Protein AF-A0AAN8X1D6-F1 (afdb_monomer)

Mean predicted aligned error: 5.83 Å

Radius of gyration: 14.66 Å; Cα contacts (8 Å, |Δi|>4): 51; chains: 1; bounding box: 38×28×37 Å

Solvent-accessible surface area (backbone atoms only — not comparable to full-atom values): 4614 Å² total; per-residue (Å²): 133,84,83,78,74,71,48,73,73,50,77,44,80,78,39,86,101,78,39,69,50,74,44,67,80,53,97,65,84,73,82,63,55,101,89,44,8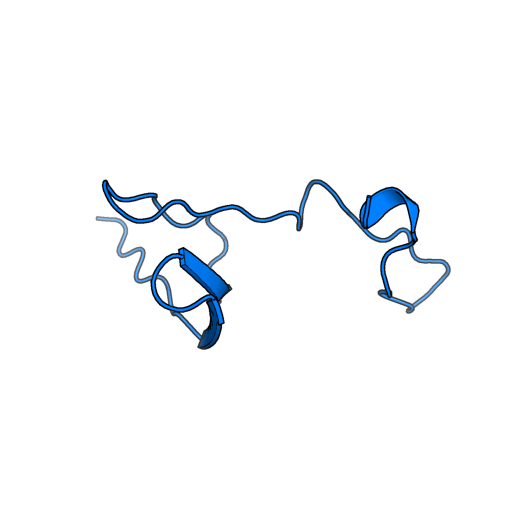6,73,83,83,50,78,89,74,67,65,67,86,57,92,74,92,56,83,63,79,74,54,74,79,78,72,106

pLDDT: mean 88.16, std 13.86, range [40.38, 98.06]

Organism: Halocaridina rubra (NCBI:txid373956)

Sequence (63 aa):
MEDTSEVLVCVADYIKDRLYFVTLRTSGRPRCTANTHYFSIDEELVYENFYADFGPLNLAMLY

Foldseek 3Di:
DDPPPFPWDDWDPDDPLPDIDTDTPDPDFDDADPRDDDDDCCPPQADDDPPPDGDDGDPVSVD

Secondary structure (DSSP, 8-state):
-------EEEEEEEETTTEEEEEE-SSSPPPP-SS------TTTS----SSS---PPPHHHH-

Structure (mmCIF, N/CA/C/O backbone):
data_AF-A0AAN8X1D6-F1
#
_entry.id   AF-A0AAN8X1D6-F1
#
loop_
_atom_site.group_PDB
_atom_site.id
_atom_site.type_symbol
_atom_site.label_atom_id
_atom_site.label_alt_id
_atom_site.label_comp_id
_atom_site.label_asym_id
_atom_site.label_entity_id
_atom_site.label_seq_id
_atom_site.pdbx_PDB_ins_code
_atom_site.Cartn_x
_atom_site.Cartn_y
_atom_site.Cartn_z
_atom_site.occupancy
_atom_site.B_iso_or_equiv
_atom_site.auth_seq_id
_atom_site.auth_comp_id
_atom_site.auth_asym_id
_atom_site.auth_atom_id
_atom_site.pdbx_PDB_model_num
ATOM 1 N N . MET A 1 1 ? -21.406 19.685 -0.030 1.00 40.38 1 MET A N 1
ATOM 2 C CA . MET A 1 1 ? -21.250 18.574 0.929 1.00 40.38 1 MET A CA 1
ATOM 3 C C . MET A 1 1 ? -20.495 17.509 0.176 1.00 40.38 1 MET A C 1
ATOM 5 O O . MET A 1 1 ? -21.028 16.996 -0.795 1.00 40.38 1 MET A O 1
ATOM 9 N N . GLU A 1 2 ? -19.218 17.341 0.487 1.00 47.81 2 GLU A N 1
ATOM 10 C CA . GLU A 1 2 ? -18.343 16.419 -0.232 1.00 47.81 2 GLU A CA 1
ATOM 11 C C . GLU A 1 2 ? -18.641 15.016 0.289 1.00 47.81 2 GLU A C 1
ATOM 13 O O . GLU A 1 2 ? -18.304 14.677 1.422 1.00 47.81 2 GLU A O 1
ATOM 18 N N . ASP A 1 3 ? -19.384 14.249 -0.503 1.00 47.88 3 ASP A N 1
ATOM 19 C CA . ASP A 1 3 ? -19.671 12.847 -0.233 1.00 47.88 3 ASP A CA 1
ATOM 20 C C . ASP A 1 3 ? -18.408 12.044 -0.576 1.00 47.88 3 ASP A C 1
ATOM 22 O O . ASP A 1 3 ? -18.283 11.429 -1.633 1.00 47.88 3 ASP A O 1
ATOM 26 N N . THR A 1 4 ? -17.391 12.140 0.282 1.00 54.50 4 THR A N 1
ATOM 27 C CA . THR A 1 4 ? -16.185 11.307 0.209 1.00 54.50 4 TH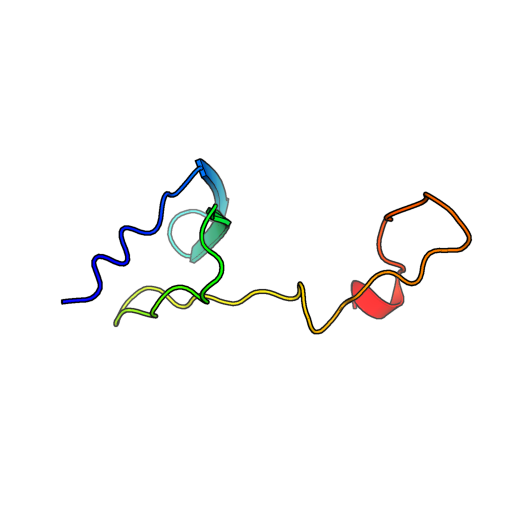R A CA 1
ATOM 28 C C . THR A 1 4 ? -16.510 9.939 0.790 1.00 54.50 4 THR A C 1
ATOM 30 O O . THR A 1 4 ? -15.989 9.537 1.828 1.00 54.50 4 THR A O 1
ATOM 33 N N . SER A 1 5 ? -17.430 9.236 0.139 1.00 56.62 5 SER A N 1
ATOM 34 C CA . SER A 1 5 ? -17.637 7.814 0.352 1.00 56.62 5 SER A CA 1
ATOM 35 C C . SER A 1 5 ? -16.394 7.088 -0.174 1.00 56.62 5 SER A C 1
ATOM 37 O O . SER A 1 5 ? -16.298 6.759 -1.354 1.00 56.62 5 SER A O 1
ATOM 39 N N . GLU A 1 6 ? -15.382 6.925 0.679 1.00 64.06 6 GLU A N 1
ATOM 40 C CA . GLU A 1 6 ? -14.185 6.136 0.383 1.00 64.06 6 GLU A CA 1
ATOM 41 C C . GLU A 1 6 ? -14.612 4.696 0.076 1.00 64.06 6 GLU A C 1
ATOM 43 O O . GLU A 1 6 ? -15.004 3.939 0.965 1.00 64.06 6 GLU A O 1
ATOM 48 N N . VAL A 1 7 ? -14.579 4.314 -1.203 1.00 69.00 7 VAL A N 1
ATOM 49 C CA . VAL A 1 7 ? -14.919 2.947 -1.604 1.00 69.00 7 VAL A CA 1
ATOM 50 C C . VAL A 1 7 ? -13.737 2.049 -1.267 1.00 69.00 7 VAL A C 1
ATOM 52 O O . VAL A 1 7 ? -12.759 1.954 -2.017 1.00 69.00 7 VAL A O 1
ATOM 55 N N . LEU A 1 8 ? -13.836 1.411 -0.107 1.00 74.81 8 LEU A N 1
ATOM 56 C CA . LEU A 1 8 ? -12.945 0.347 0.316 1.00 74.81 8 LEU A CA 1
ATOM 57 C C . LEU A 1 8 ? -13.116 -0.854 -0.617 1.00 74.81 8 LEU A C 1
ATOM 59 O O . LEU A 1 8 ? -14.224 -1.361 -0.796 1.00 74.81 8 LEU A O 1
ATOM 63 N N . VAL A 1 9 ? -12.022 -1.276 -1.250 1.00 80.44 9 VAL A N 1
ATOM 64 C CA . VAL A 1 9 ? -12.043 -2.345 -2.257 1.00 80.44 9 VAL A CA 1
ATOM 65 C C . VAL A 1 9 ? -11.729 -3.680 -1.605 1.00 80.44 9 VAL A C 1
ATOM 67 O O . VAL A 1 9 ? -12.524 -4.610 -1.697 1.00 80.44 9 VAL A O 1
ATOM 70 N N . CYS A 1 10 ? -10.588 -3.752 -0.919 1.00 87.69 10 CYS A N 1
ATOM 71 C CA . CYS A 1 10 ? -10.137 -4.938 -0.202 1.00 87.69 10 CYS A CA 1
ATOM 72 C C . CYS A 1 10 ? -9.432 -4.543 1.098 1.00 87.69 10 CYS A C 1
ATOM 74 O O . CYS A 1 10 ? -8.737 -3.523 1.148 1.00 87.69 10 CYS A O 1
ATOM 76 N N . VAL A 1 11 ? -9.562 -5.404 2.109 1.00 91.44 11 VAL A N 1
ATOM 77 C CA . VAL A 1 11 ? -8.798 -5.370 3.363 1.00 91.44 11 VAL A CA 1
ATOM 78 C C . VAL A 1 11 ? -8.150 -6.729 3.562 1.00 91.44 11 VAL A C 1
ATOM 80 O O . VAL A 1 11 ? -8.792 -7.757 3.348 1.00 91.44 11 VAL A O 1
ATOM 83 N N . ALA A 1 12 ? -6.893 -6.725 3.985 1.00 95.62 12 ALA A N 1
ATOM 84 C CA . ALA A 1 12 ? -6.185 -7.907 4.438 1.00 95.62 12 ALA A CA 1
ATOM 85 C C . ALA A 1 12 ? -5.618 -7.667 5.841 1.00 95.62 12 ALA A C 1
ATOM 87 O O . ALA A 1 12 ? -4.917 -6.680 6.087 1.00 95.62 12 ALA A O 1
ATOM 88 N N . ASP A 1 13 ? -5.907 -8.595 6.748 1.00 94.81 13 ASP A N 1
ATOM 89 C CA . ASP A 1 13 ? -5.404 -8.579 8.118 1.00 94.81 13 ASP A CA 1
ATOM 90 C C . ASP A 1 13 ? -3.997 -9.187 8.144 1.00 94.81 13 ASP A C 1
ATOM 92 O O . ASP A 1 13 ? -3.814 -10.352 7.791 1.00 94.81 13 ASP A O 1
ATOM 96 N N . TYR A 1 14 ? -3.003 -8.414 8.585 1.00 94.50 14 TYR A N 1
ATOM 97 C CA . TYR A 1 14 ? -1.625 -8.897 8.747 1.00 94.50 14 TYR A CA 1
ATOM 98 C C . TYR A 1 14 ? -1.321 -9.192 10.214 1.00 94.50 14 TYR A C 1
ATOM 100 O O . TYR A 1 14 ? -0.819 -10.261 10.556 1.00 94.50 14 TYR A O 1
ATOM 108 N N . ILE A 1 15 ? -1.657 -8.249 11.097 1.00 97.44 15 ILE A N 1
ATOM 109 C CA . ILE A 1 15 ? -1.591 -8.420 12.549 1.00 97.44 15 ILE A CA 1
ATOM 110 C C . ILE A 1 15 ? -2.932 -7.970 13.106 1.00 97.44 15 ILE A C 1
ATOM 112 O O . ILE A 1 15 ? -3.256 -6.781 13.070 1.00 97.44 15 ILE A O 1
ATOM 116 N N . LYS A 1 16 ? -3.701 -8.923 13.633 1.00 94.56 16 LYS A N 1
ATOM 117 C CA . LYS A 1 16 ? -5.035 -8.662 14.172 1.00 94.56 16 LYS A CA 1
ATOM 118 C C . LYS A 1 16 ? -5.005 -7.511 15.186 1.00 94.56 16 LYS A C 1
ATOM 120 O O . LYS A 1 16 ? -4.129 -7.464 16.052 1.00 94.56 16 LYS A O 1
ATOM 125 N N . ASP A 1 17 ? -5.950 -6.588 15.038 1.00 92.94 17 ASP A N 1
ATOM 126 C CA . ASP A 1 17 ? -6.147 -5.398 15.871 1.00 92.94 17 ASP A CA 1
ATOM 127 C C . ASP A 1 17 ? -4.989 -4.378 15.829 1.00 92.94 17 ASP A C 1
ATOM 129 O O . ASP A 1 17 ? -4.929 -3.482 16.672 1.00 92.94 17 ASP A O 1
ATOM 133 N N . ARG A 1 18 ? -4.045 -4.495 14.875 1.00 95.81 18 ARG A N 1
ATOM 134 C CA . ARG A 1 18 ? -2.860 -3.614 14.803 1.00 95.81 18 ARG A CA 1
ATOM 135 C C . ARG A 1 18 ? -2.433 -3.190 13.404 1.00 95.81 18 ARG A C 1
ATOM 137 O O . ARG A 1 18 ? -2.099 -2.025 13.222 1.00 95.81 18 ARG A O 1
ATOM 144 N N . LEU A 1 19 ? -2.382 -4.114 12.444 1.00 96.50 19 LEU A N 1
ATOM 145 C CA . LEU A 1 19 ? -1.857 -3.847 11.106 1.00 96.50 19 LEU A CA 1
ATOM 146 C C . LEU A 1 19 ? -2.740 -4.478 10.036 1.00 96.50 19 LEU A C 1
ATOM 148 O O . LEU A 1 19 ? -2.906 -5.700 9.978 1.00 96.50 19 LEU A O 1
ATOM 152 N N . TYR A 1 20 ? -3.238 -3.608 9.167 1.00 95.69 20 TYR A N 1
ATOM 153 C CA . TYR A 1 20 ? -4.138 -3.928 8.074 1.00 95.69 20 TYR A CA 1
ATOM 154 C C . TYR A 1 20 ? -3.575 -3.339 6.788 1.00 95.69 20 TYR A C 1
ATOM 156 O O . TYR A 1 20 ? -3.118 -2.195 6.778 1.00 95.69 20 TYR A O 1
ATOM 164 N N . PHE A 1 21 ? -3.635 -4.108 5.708 1.00 95.06 21 PHE A N 1
ATOM 165 C CA . PHE A 1 21 ? -3.389 -3.607 4.365 1.00 95.06 21 PHE A CA 1
ATOM 166 C C . PHE A 1 21 ? -4.732 -3.333 3.696 1.00 95.06 21 PHE A C 1
ATOM 168 O O . PHE A 1 21 ? -5.601 -4.206 3.664 1.00 95.06 21 PHE A O 1
ATOM 175 N N . VAL A 1 22 ? -4.913 -2.121 3.180 1.00 92.69 22 VAL A N 1
ATOM 176 C CA . VAL A 1 22 ? -6.172 -1.681 2.573 1.00 92.69 22 VAL A CA 1
ATOM 177 C C . VAL A 1 22 ? -5.921 -1.137 1.176 1.00 92.69 22 VAL A C 1
ATOM 179 O O . VAL A 1 22 ? -4.918 -0.476 0.928 1.00 92.69 22 VAL A O 1
ATOM 182 N N . THR A 1 23 ? -6.855 -1.396 0.265 1.00 91.50 23 THR A N 1
ATOM 183 C CA . THR A 1 23 ? -6.866 -0.798 -1.076 1.00 91.50 23 THR A CA 1
ATOM 184 C C . THR A 1 23 ? -8.115 0.062 -1.219 1.00 91.50 23 THR A C 1
ATOM 186 O O . THR A 1 23 ? -9.236 -0.404 -0.995 1.00 91.50 23 THR A O 1
ATOM 189 N N . LEU A 1 24 ? -7.922 1.334 -1.560 1.00 88.69 24 LEU A N 1
ATOM 190 C CA . LEU A 1 24 ? -8.985 2.327 -1.692 1.00 88.69 24 LEU A CA 1
ATOM 191 C C . LEU A 1 24 ? -9.053 2.794 -3.149 1.00 88.69 24 LEU A C 1
ATOM 193 O O . LEU A 1 24 ? -8.025 2.968 -3.796 1.00 88.69 24 LEU A O 1
ATOM 197 N N . ARG A 1 25 ? -10.262 2.995 -3.682 1.00 83.25 25 ARG A N 1
ATOM 198 C CA . ARG A 1 25 ? -10.482 3.474 -5.066 1.00 83.25 25 ARG A CA 1
ATOM 199 C C . ARG A 1 25 ? -10.598 4.997 -5.193 1.00 83.25 25 ARG A C 1
ATOM 201 O O . ARG A 1 25 ? -10.928 5.492 -6.266 1.00 83.25 25 ARG A O 1
ATOM 208 N N . THR A 1 26 ? -10.357 5.724 -4.108 1.00 78.81 26 THR A N 1
ATOM 209 C CA . THR A 1 26 ? -10.504 7.182 -4.028 1.00 78.81 26 THR A CA 1
ATOM 210 C C . THR A 1 26 ? -9.154 7.875 -4.200 1.00 78.81 26 THR A C 1
ATOM 212 O O . THR A 1 26 ? -8.132 7.362 -3.762 1.00 78.81 26 THR A O 1
ATOM 215 N N . SER A 1 27 ? -9.159 9.057 -4.819 1.00 68.31 27 SER A N 1
ATOM 216 C CA . SER A 1 27 ? -7.965 9.873 -5.087 1.00 68.31 27 SER A CA 1
ATOM 217 C C . SER A 1 27 ? -7.412 10.627 -3.869 1.00 68.31 27 SER A C 1
ATOM 219 O O . SER A 1 27 ? -6.353 11.237 -3.961 1.00 68.31 27 SER A O 1
ATOM 221 N N . GLY A 1 28 ? -8.128 10.635 -2.744 1.00 73.62 28 GLY A N 1
ATOM 222 C CA . GLY A 1 28 ? -7.733 11.331 -1.520 1.00 73.62 28 GLY A CA 1
ATOM 223 C C . GLY A 1 28 ? -7.194 10.386 -0.448 1.00 73.62 28 GLY A C 1
ATOM 224 O O . GLY A 1 28 ? -7.654 9.253 -0.315 1.00 73.62 28 GLY A O 1
ATOM 225 N N . ARG A 1 29 ? -6.251 10.879 0.365 1.00 79.31 29 ARG A N 1
ATOM 226 C CA . ARG A 1 29 ? -5.781 10.160 1.554 1.00 79.31 29 ARG A CA 1
ATOM 227 C C . ARG A 1 29 ? -6.940 9.992 2.550 1.00 79.31 29 ARG A C 1
ATOM 229 O O . ARG A 1 29 ? -7.575 10.997 2.887 1.00 79.31 29 ARG A O 1
ATOM 236 N N . PRO A 1 30 ? -7.186 8.773 3.059 1.00 85.50 30 PRO A N 1
ATOM 237 C CA . PRO A 1 30 ? -8.236 8.540 4.038 1.00 85.50 30 PRO A CA 1
ATOM 238 C C . PRO A 1 30 ? -7.999 9.331 5.324 1.00 85.50 30 PRO A C 1
ATOM 240 O O . PRO A 1 30 ? -6.858 9.519 5.768 1.00 85.50 30 PRO A O 1
ATOM 243 N N . ARG A 1 31 ? -9.083 9.804 5.944 1.00 87.00 31 ARG A N 1
ATOM 244 C CA . ARG A 1 31 ? -8.990 10.557 7.203 1.00 87.00 31 ARG A CA 1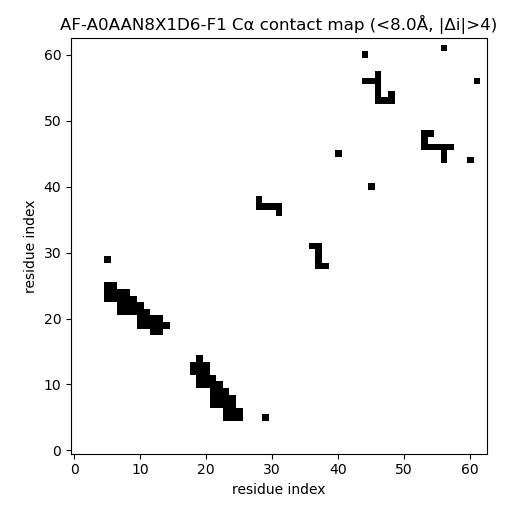
ATOM 245 C C . ARG A 1 31 ? -8.707 9.618 8.375 1.00 87.00 31 ARG A C 1
ATOM 247 O O . ARG A 1 31 ? -9.438 8.659 8.610 1.00 87.00 31 ARG A O 1
ATOM 254 N N . CYS A 1 32 ? -7.679 9.933 9.162 1.00 91.44 32 CYS A N 1
ATOM 255 C CA . CYS A 1 32 ? -7.410 9.227 10.414 1.00 91.44 32 CYS A CA 1
ATOM 256 C C . CYS A 1 32 ? -8.550 9.424 11.424 1.00 91.44 32 CYS A C 1
ATOM 258 O O . CYS A 1 32 ? -9.174 10.486 11.492 1.00 91.44 32 CYS A O 1
ATOM 260 N N . THR A 1 33 ? -8.781 8.404 12.246 1.00 92.12 33 THR A N 1
ATOM 261 C CA . THR A 1 33 ? -9.688 8.460 13.398 1.00 92.12 33 THR A CA 1
ATOM 262 C C . THR A 1 33 ? -8.876 8.414 14.694 1.00 92.12 33 THR A C 1
ATOM 264 O O . THR A 1 33 ? -7.655 8.279 14.664 1.00 92.12 33 THR A O 1
ATOM 267 N N . ALA A 1 34 ? -9.537 8.491 15.854 1.00 95.62 34 ALA A N 1
ATOM 268 C CA . ALA A 1 34 ? -8.857 8.354 17.146 1.00 95.62 34 ALA A CA 1
ATOM 269 C C . ALA A 1 34 ? -8.149 6.994 17.323 1.00 95.62 34 ALA A C 1
ATOM 271 O O . ALA A 1 34 ? -7.165 6.911 18.053 1.00 95.62 34 ALA A O 1
ATOM 272 N N . ASN A 1 35 ? -8.634 5.947 16.643 1.00 94.50 35 ASN A N 1
ATOM 273 C CA . ASN A 1 35 ? -8.164 4.569 16.816 1.00 94.50 35 ASN A CA 1
ATOM 274 C C . ASN A 1 35 ? -7.506 3.988 15.555 1.00 94.50 35 ASN A C 1
ATOM 276 O O . ASN A 1 35 ? -6.983 2.878 15.598 1.00 94.50 35 ASN A O 1
ATOM 280 N N . THR A 1 36 ? -7.547 4.702 14.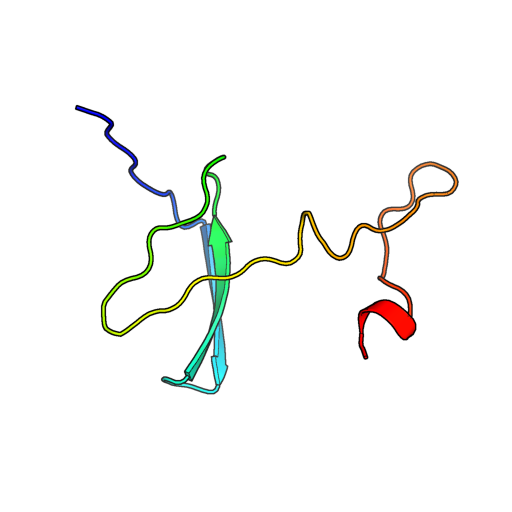428 1.00 93.06 36 THR A N 1
ATOM 281 C CA . THR A 1 36 ? -7.042 4.212 13.143 1.00 93.06 36 THR A CA 1
ATOM 282 C C . THR A 1 36 ? -6.177 5.273 12.492 1.00 93.06 36 THR A C 1
ATOM 284 O O . THR A 1 36 ? -6.648 6.365 12.165 1.00 93.06 36 THR A O 1
ATOM 287 N N . HIS A 1 37 ? -4.913 4.925 12.277 1.00 94.00 37 HIS A N 1
ATOM 288 C CA . HIS A 1 37 ? -3.962 5.746 11.549 1.00 94.00 37 HIS A CA 1
ATOM 289 C C . HIS A 1 37 ? -3.760 5.180 10.145 1.00 94.00 37 HIS A C 1
ATOM 291 O O . HIS A 1 37 ? -3.369 4.023 9.996 1.00 94.00 37 HIS A O 1
ATOM 297 N N . TYR A 1 38 ? -3.990 6.007 9.127 1.00 93.00 38 TYR A N 1
ATOM 298 C CA . TYR A 1 38 ? -3.738 5.647 7.738 1.00 93.00 38 TYR A CA 1
ATOM 299 C C . TYR A 1 38 ? -2.439 6.269 7.238 1.00 93.00 38 TYR A C 1
ATO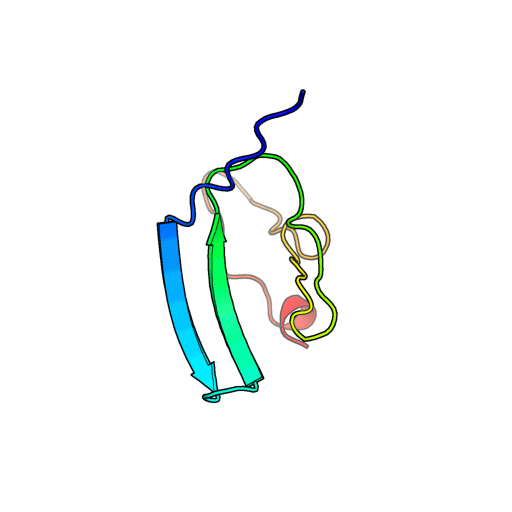M 301 O O . TYR A 1 38 ? -2.178 7.464 7.420 1.00 93.00 38 TYR A O 1
ATOM 309 N N . PHE A 1 39 ? -1.652 5.473 6.529 1.00 93.44 39 PHE A N 1
ATOM 310 C CA . PHE A 1 39 ? -0.485 5.924 5.785 1.00 93.44 39 PHE A CA 1
ATOM 311 C C . PHE A 1 39 ? -0.412 5.181 4.451 1.00 93.44 39 PHE A C 1
ATOM 313 O O . PHE A 1 39 ? -0.989 4.106 4.305 1.00 93.44 39 PHE A O 1
ATOM 320 N N . SER A 1 40 ? 0.268 5.789 3.487 1.00 93.00 40 SER A N 1
ATOM 321 C CA . SER A 1 40 ? 0.634 5.175 2.216 1.00 93.00 40 SER A CA 1
ATOM 322 C C . SER A 1 40 ? 2.056 5.608 1.879 1.00 93.00 40 SER A C 1
ATOM 324 O O . SER A 1 40 ? 2.496 6.667 2.327 1.00 93.00 40 SER A O 1
ATOM 326 N N . ILE A 1 41 ? 2.742 4.772 1.110 1.00 95.31 41 ILE A N 1
ATOM 327 C CA . ILE A 1 41 ? 4.074 5.026 0.561 1.00 95.31 41 ILE A CA 1
ATOM 328 C C . ILE A 1 41 ? 4.025 5.318 -0.946 1.00 95.31 41 ILE A C 1
ATOM 330 O O . ILE A 1 41 ? 5.080 5.484 -1.545 1.00 95.31 41 ILE A O 1
ATOM 334 N N . ASP A 1 42 ? 2.835 5.390 -1.559 1.00 92.44 42 ASP A N 1
ATOM 335 C CA . ASP A 1 42 ? 2.669 5.499 -3.021 1.00 92.44 42 ASP A CA 1
ATOM 336 C C . ASP A 1 42 ? 3.400 6.712 -3.630 1.00 92.44 42 ASP A C 1
ATOM 338 O O . ASP A 1 42 ? 3.843 6.650 -4.773 1.00 92.44 42 ASP A O 1
ATOM 342 N N . GLU A 1 43 ? 3.546 7.804 -2.868 1.00 92.31 43 GLU A N 1
ATOM 343 C CA . GLU A 1 43 ? 4.254 9.030 -3.281 1.00 92.31 43 GLU A CA 1
ATOM 344 C C . GLU A 1 43 ? 5.692 9.128 -2.729 1.00 92.31 43 GLU A C 1
ATOM 346 O O . GLU A 1 43 ? 6.445 10.010 -3.134 1.00 92.31 43 GLU A O 1
ATOM 351 N N . GLU A 1 44 ? 6.082 8.252 -1.797 1.00 95.31 44 GLU A N 1
ATOM 352 C CA . GLU A 1 44 ? 7.382 8.295 -1.107 1.00 95.31 44 GLU A CA 1
ATOM 353 C C . GLU A 1 44 ? 8.358 7.248 -1.660 1.00 95.31 44 GLU A C 1
ATOM 355 O O . GLU A 1 44 ? 9.522 7.549 -1.923 1.00 95.31 44 GLU A O 1
ATOM 360 N N . LEU A 1 45 ? 7.880 6.020 -1.874 1.00 97.31 45 LEU A N 1
ATOM 361 C CA . LEU A 1 45 ? 8.667 4.879 -2.337 1.00 97.31 45 LEU A CA 1
ATOM 362 C C . LEU A 1 45 ? 8.233 4.494 -3.754 1.00 97.31 45 LEU A C 1
ATOM 364 O O . LEU A 1 45 ? 7.6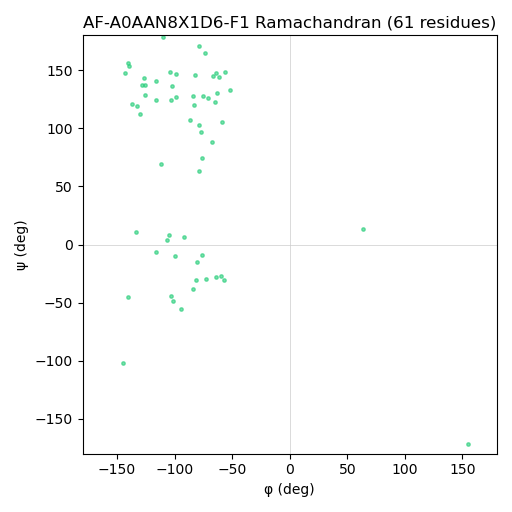07 3.459 -3.983 1.00 97.31 45 LEU A O 1
ATOM 368 N N . VAL A 1 46 ? 8.560 5.363 -4.711 1.00 97.12 46 VAL A N 1
ATOM 369 C CA . VAL A 1 46 ? 8.196 5.200 -6.124 1.00 97.12 46 VAL A CA 1
ATOM 370 C C . VAL A 1 46 ? 9.211 4.306 -6.834 1.00 97.12 46 VAL A C 1
ATOM 372 O O . VAL A 1 46 ? 10.416 4.547 -6.784 1.00 97.12 46 VAL A O 1
ATOM 375 N N . TYR A 1 47 ? 8.728 3.268 -7.515 1.00 97.69 47 TYR A N 1
ATOM 376 C CA . TYR A 1 47 ? 9.571 2.438 -8.372 1.00 97.69 47 TYR A CA 1
ATOM 377 C C . TYR A 1 47 ? 9.983 3.202 -9.637 1.00 97.69 47 TYR A C 1
ATOM 379 O O . TYR A 1 47 ? 9.125 3.664 -10.386 1.00 97.69 47 TYR A O 1
ATOM 387 N N . GLU A 1 48 ? 11.285 3.271 -9.905 1.00 97.00 48 GLU A N 1
ATOM 388 C CA . GLU A 1 48 ? 11.835 3.853 -11.135 1.00 97.00 48 GLU A CA 1
ATOM 389 C C . GLU A 1 48 ? 11.892 2.788 -12.240 1.00 97.00 48 GLU A C 1
ATOM 391 O O . GLU A 1 48 ? 12.723 1.876 -12.195 1.00 97.00 48 GLU A O 1
ATOM 396 N N . ASN A 1 49 ? 10.998 2.886 -13.225 1.00 96.88 49 ASN A N 1
ATOM 397 C CA . ASN A 1 49 ? 10.865 1.917 -14.312 1.00 96.88 49 ASN A CA 1
ATOM 398 C C . ASN A 1 49 ? 11.875 2.142 -15.448 1.00 96.88 49 ASN A C 1
ATOM 400 O O . ASN A 1 49 ? 12.170 3.276 -15.826 1.00 96.88 49 ASN A O 1
ATOM 404 N N . PHE A 1 50 ? 12.344 1.059 -16.075 1.00 96.25 50 PHE A N 1
ATOM 405 C CA . PHE A 1 50 ? 13.134 1.148 -17.313 1.00 96.25 50 PHE A CA 1
ATOM 406 C C . PHE A 1 50 ? 12.253 1.247 -18.565 1.00 96.25 50 PHE A C 1
ATOM 408 O O . PHE A 1 50 ? 12.591 1.951 -19.518 1.00 96.25 50 PHE A O 1
ATOM 415 N N . TYR A 1 51 ? 11.133 0.526 -18.590 1.00 96.12 51 TYR A N 1
ATOM 416 C CA . TYR A 1 51 ? 10.142 0.560 -19.659 1.00 96.12 51 TYR A CA 1
ATOM 417 C C . TYR A 1 51 ? 8.721 0.390 -19.101 1.00 96.12 51 TYR A C 1
ATOM 419 O O . TYR A 1 51 ? 8.161 1.347 -18.581 1.00 96.12 51 TYR A O 1
ATOM 427 N N . ALA A 1 52 ? 8.119 -0.797 -19.214 1.00 97.81 52 ALA A N 1
ATOM 428 C CA . ALA A 1 52 ? 6.763 -1.095 -18.735 1.00 97.81 52 ALA A CA 1
ATOM 429 C C . ALA A 1 52 ? 6.752 -1.945 -17.446 1.00 97.81 52 ALA A C 1
ATOM 431 O O . ALA A 1 52 ? 5.709 -2.448 -17.030 1.00 97.81 52 ALA A O 1
ATOM 432 N N . ASP A 1 53 ? 7.920 -2.148 -16.843 1.00 97.88 53 ASP A N 1
ATOM 433 C CA . ASP A 1 53 ? 8.097 -2.711 -15.511 1.00 97.88 53 ASP A CA 1
ATOM 434 C C . ASP A 1 53 ? 7.553 -1.762 -14.436 1.00 97.88 53 ASP A C 1
ATOM 436 O O . ASP A 1 53 ? 7.608 -0.546 -14.570 1.00 97.88 53 ASP A O 1
ATOM 440 N N . PHE A 1 54 ? 6.998 -2.331 -13.368 1.00 97.06 54 PHE A N 1
ATOM 441 C CA . PHE A 1 54 ? 6.361 -1.578 -12.279 1.00 97.06 54 PHE A CA 1
ATOM 442 C C . PHE A 1 54 ? 6.807 -2.060 -10.893 1.00 97.06 54 PHE A C 1
ATOM 444 O O . PHE A 1 54 ? 6.194 -1.724 -9.881 1.00 97.06 54 PHE A O 1
ATOM 451 N N . GLY A 1 55 ? 7.840 -2.899 -10.834 1.00 96.25 55 GLY A N 1
ATOM 452 C CA . GLY A 1 55 ? 8.331 -3.457 -9.586 1.00 96.25 55 GLY A CA 1
ATOM 453 C C . GLY A 1 55 ? 9.064 -4.787 -9.753 1.00 96.25 55 GLY A C 1
ATOM 454 O O . GLY A 1 55 ? 9.285 -5.250 -10.876 1.00 96.25 55 GLY A O 1
ATOM 455 N N . PRO A 1 56 ? 9.395 -5.441 -8.625 1.00 98.06 56 PRO A N 1
ATOM 456 C CA . PRO A 1 56 ? 9.145 -4.993 -7.247 1.00 98.06 56 PRO A CA 1
ATOM 457 C C . PRO A 1 56 ? 10.072 -3.846 -6.808 1.00 98.06 56 PRO A C 1
ATOM 459 O O . PRO A 1 56 ? 11.102 -3.604 -7.433 1.00 98.06 56 PRO A O 1
ATOM 462 N N . LEU A 1 57 ? 9.728 -3.173 -5.702 1.00 97.75 57 LEU A N 1
ATOM 463 C CA . LEU A 1 57 ? 10.626 -2.213 -5.049 1.00 97.75 57 LEU A CA 1
ATOM 464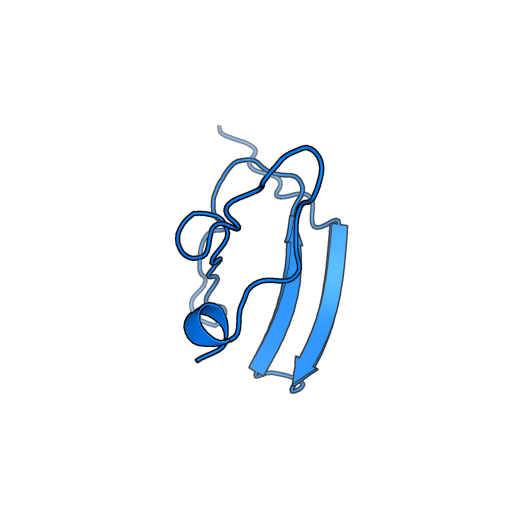 C C . LEU A 1 57 ? 11.968 -2.872 -4.686 1.00 97.75 57 LEU A C 1
ATOM 466 O O . LEU A 1 57 ? 12.044 -4.070 -4.402 1.00 97.75 57 LEU A O 1
ATOM 470 N N . ASN A 1 58 ? 13.038 -2.077 -4.707 1.00 96.94 58 ASN A N 1
ATOM 471 C CA . ASN A 1 58 ? 14.383 -2.552 -4.386 1.00 96.94 58 ASN A CA 1
ATOM 472 C C . ASN A 1 58 ? 14.606 -2.677 -2.860 1.00 96.94 58 ASN A C 1
ATOM 474 O O . ASN A 1 58 ? 13.796 -2.222 -2.056 1.00 96.94 58 ASN A O 1
ATOM 478 N N . LEU A 1 59 ? 15.735 -3.273 -2.452 1.00 97.94 59 LEU A N 1
ATOM 479 C CA . LEU A 1 59 ? 16.040 -3.520 -1.033 1.00 97.94 59 LEU A CA 1
ATOM 480 C C . LEU A 1 59 ? 16.195 -2.249 -0.188 1.00 97.94 59 LEU A C 1
ATOM 482 O O . LEU A 1 59 ? 15.945 -2.305 1.010 1.00 97.94 59 LEU A O 1
ATOM 486 N N . ALA A 1 60 ? 16.600 -1.125 -0.783 1.00 97.56 60 ALA A N 1
ATOM 487 C CA . ALA A 1 60 ? 16.718 0.130 -0.047 1.00 97.56 60 ALA A CA 1
ATOM 488 C C . ALA A 1 60 ? 15.343 0.722 0.293 1.00 97.56 60 ALA A C 1
ATOM 490 O O . ALA A 1 60 ? 15.210 1.372 1.314 1.00 97.56 60 ALA A O 1
ATOM 491 N N . MET A 1 61 ? 14.322 0.467 -0.528 1.00 97.25 61 MET A N 1
ATOM 492 C CA . MET A 1 61 ? 12.939 0.882 -0.259 1.00 97.25 61 MET A CA 1
ATOM 493 C C . MET A 1 61 ? 12.214 -0.051 0.720 1.00 97.25 61 MET A C 1
ATOM 495 O O . MET A 1 61 ? 11.156 0.293 1.232 1.00 97.25 61 MET A O 1
ATOM 499 N N . LEU A 1 62 ? 12.754 -1.247 0.966 1.00 96.06 62 LEU A N 1
ATOM 500 C CA . LEU A 1 62 ? 12.236 -2.159 1.986 1.00 96.06 62 LEU A CA 1
ATOM 501 C C . LEU A 1 62 ? 12.732 -1.804 3.397 1.00 96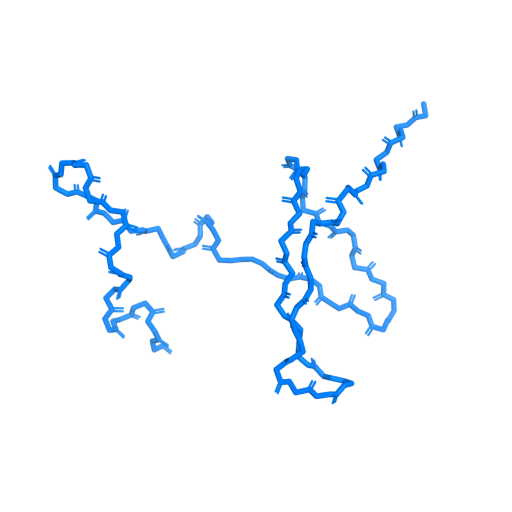.06 62 LEU A C 1
ATOM 503 O O . LEU A 1 62 ? 12.056 -2.136 4.371 1.0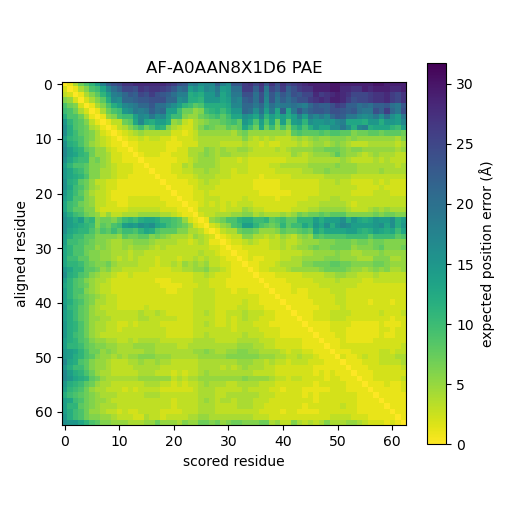0 96.06 62 LEU A O 1
ATOM 507 N N . TYR A 1 63 ? 13.931 -1.227 3.493 1.00 93.12 63 TYR A N 1
ATOM 508 C CA . TYR A 1 63 ? 14.650 -0.989 4.744 1.00 93.12 63 TYR A CA 1
ATOM 509 C C . TYR A 1 63 ? 14.298 0.367 5.357 1.00 93.12 63 TYR A C 1
ATOM 511 O O . TYR A 1 63 ? 13.974 0.382 6.566 1.00 93.12 63 TYR A O 1
#

InterPro domains:
  IPR029021 Protein-tyrosine phosphatase-like [G3DSA:3.90.190.10] (4-63)
  IPR029021 Protein-tyrosine phosphatase-like [SSF52799] (12-63)
  IPR029260 Dual specificity/tyrosine protein phosphatase, N-terminal [PF14671] (14-63)